Protein AF-A0A431M0I2-F1 (afdb_monomer)

Nearest PDB structures (foldseek):
  1ub4-assembly1_C-2  TM=6.789E-01  e=5.450E-02  Escherichia coli
  2mrn-assembly1_B  TM=6.832E-01  e=6.574E-02  Escherichia coli K-12
  7xi6-assembly1_B  TM=6.002E-01  e=9.566E-02  Saccharolobus solfataricus
  3o27-assembly1_A  TM=6.576E-01  e=3.340E-01  Saccharolobus islandicus
  3o27-assembly1_B  TM=6.197E-01  e=4.029E-01  Saccharolobus islandicus

pLDDT: mean 89.86, std 9.46, range [37.66, 98.5]

Radius of gyration: 16.65 Å; Cα contacts (8 Å, |Δi|>4): 213; chains: 1; bounding box: 38×42×42 Å

Mean predicted aligned error: 6.16 Å

Secondary structure (DSSP, 8-state):
---EEEEETTEEEEEPPHHHHHHHT--TT-EEEEEEEEETTEEEEEEEEEE-TT--EEEE-TTTTTTTSSSEEEESS-GGGS-GGGGS-HHHHHHHHTS--S-EEESSHHHHHHHHHHHHHHTTPPPS--

Sequence (130 aa):
MRSEIIEIDGEPAILISSEMLRALGLKVGDILDVTLEEVDGGSVLVCGAIFCPGELTVVEDRYGGGYSGGRFVAWPLPSASVPPDSQGGDIPASVFWAKPRLAGKGDTQEAAIIDLELKLVNLGYTSVAG

Foldseek 3Di:
DDWDWDDDPNDTDIDDDPVNCVVVVHDPPFDWDWDWADDVPGIDIDTATQADAQAKDKDQQLVCCPQQNARIKIGNDHPVRPDVLCNDPPVSVNVVSVDDGLIAGYPDRVNRQVRNQVVCVVVVHDDNHD

Solvent-accessible surface area (backbone atoms only — not comparable to full-atom values): 7635 Å² total; per-residue (Å²): 136,86,83,44,81,47,73,56,98,88,39,86,38,73,63,76,52,79,65,54,30,60,75,71,72,57,59,94,80,49,40,65,48,75,45,82,44,83,48,99,93,52,72,45,78,48,75,42,78,57,36,34,79,58,24,71,31,77,44,77,36,81,65,59,16,77,55,77,71,17,31,12,37,20,31,37,28,51,75,90,60,53,65,64,40,70,63,42,58,73,69,48,20,46,63,53,45,74,46,94,68,77,53,6,48,14,86,40,65,66,47,2,44,52,44,29,50,56,52,34,54,76,70,71,45,76,68,71,64,129

Structure (mmCIF, N/CA/C/O backbone):
data_AF-A0A431M0I2-F1
#
_entry.id   AF-A0A431M0I2-F1
#
loop_
_atom_site.group_PDB
_atom_site.id
_atom_site.type_symbol
_atom_site.label_atom_id
_atom_site.label_alt_id
_atom_site.label_comp_id
_atom_site.label_asym_id
_atom_site.label_entity_id
_atom_site.label_seq_id
_atom_site.pdbx_PDB_ins_code
_atom_site.Cartn_x
_atom_site.Cartn_y
_atom_site.Cartn_z
_atom_site.occupancy
_atom_site.B_iso_or_equiv
_atom_site.auth_seq_id
_atom_site.auth_comp_id
_atom_site.auth_asym_id
_atom_site.auth_atom_id
_atom_site.pdbx_PDB_mod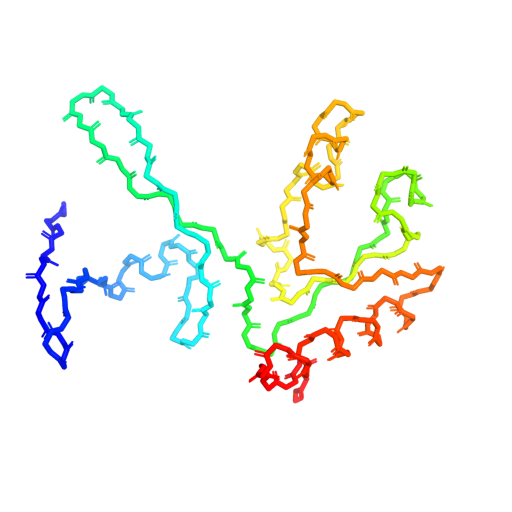el_num
ATOM 1 N N . MET A 1 1 ? -22.831 9.732 8.928 1.00 59.03 1 MET A N 1
ATOM 2 C CA . MET A 1 1 ? -22.448 8.463 9.581 1.00 59.03 1 MET A CA 1
ATOM 3 C C . MET A 1 1 ? -21.707 8.828 10.858 1.00 59.03 1 MET A C 1
ATOM 5 O O . MET A 1 1 ? -20.856 9.702 10.775 1.00 59.03 1 MET A O 1
ATOM 9 N N . ARG A 1 2 ? -22.092 8.312 12.032 1.00 69.12 2 ARG A N 1
ATOM 10 C CA . ARG A 1 2 ? -21.380 8.616 13.287 1.00 69.12 2 ARG A CA 1
ATOM 11 C C . ARG A 1 2 ? -20.324 7.540 13.509 1.00 69.12 2 ARG A C 1
ATOM 13 O O . ARG A 1 2 ? -20.674 6.366 13.507 1.00 69.12 2 ARG A O 1
ATOM 20 N N . SER A 1 3 ? -19.070 7.943 13.650 1.00 74.81 3 SER A N 1
ATOM 21 C CA . SER A 1 3 ? -18.007 7.096 14.184 1.00 74.81 3 SER A CA 1
ATOM 22 C C . SER A 1 3 ? -18.255 6.880 15.678 1.00 74.81 3 SER A C 1
ATOM 24 O O . SER A 1 3 ? -18.652 7.807 16.386 1.00 74.81 3 SER A O 1
ATOM 26 N N . GLU A 1 4 ? -18.053 5.651 16.140 1.00 88.50 4 GLU A N 1
ATOM 27 C CA . GLU A 1 4 ? -18.194 5.268 17.542 1.00 88.50 4 GLU A CA 1
ATOM 28 C C . GLU A 1 4 ? -16.841 4.776 18.052 1.00 88.50 4 GLU A C 1
ATOM 30 O O . GLU A 1 4 ? -16.173 3.981 17.384 1.00 88.50 4 GLU A O 1
ATOM 35 N N . ILE A 1 5 ? -16.430 5.290 19.211 1.00 89.56 5 ILE A N 1
ATOM 36 C CA . ILE A 1 5 ? -15.258 4.794 19.929 1.00 89.56 5 ILE A CA 1
ATOM 37 C C . ILE A 1 5 ? -15.761 3.719 20.889 1.00 89.56 5 ILE A C 1
ATOM 39 O O . ILE A 1 5 ? -16.644 3.983 21.704 1.00 89.56 5 ILE A O 1
ATOM 43 N N . ILE A 1 6 ? -15.207 2.521 20.763 1.00 92.19 6 ILE A N 1
ATOM 44 C CA . ILE A 1 6 ? -15.481 1.355 21.603 1.00 92.19 6 ILE A CA 1
ATOM 45 C C . ILE A 1 6 ? -14.199 0.937 22.332 1.00 92.19 6 ILE A C 1
ATOM 47 O O . ILE A 1 6 ? -13.130 1.492 22.087 1.00 92.19 6 ILE A O 1
ATOM 51 N N . GLU A 1 7 ? -14.299 -0.054 23.211 1.00 93.62 7 GLU A N 1
ATOM 52 C CA . GLU A 1 7 ? -13.158 -0.633 23.924 1.00 93.62 7 GLU A CA 1
ATOM 53 C C . GLU A 1 7 ? -13.019 -2.113 23.543 1.00 93.62 7 GLU A C 1
ATOM 55 O O . GLU A 1 7 ? -14.007 -2.853 23.561 1.00 93.62 7 GLU A O 1
ATOM 60 N N . ILE A 1 8 ? -11.810 -2.537 23.169 1.00 91.25 8 ILE A N 1
ATOM 61 C CA . ILE A 1 8 ? -11.463 -3.936 22.883 1.00 91.25 8 ILE A CA 1
ATOM 62 C C . ILE A 1 8 ? -10.218 -4.263 23.703 1.00 91.25 8 ILE A C 1
ATOM 64 O O . ILE A 1 8 ? -9.200 -3.597 23.558 1.00 91.25 8 ILE A O 1
ATOM 68 N N . ASP A 1 9 ? -10.305 -5.264 24.580 1.00 93.12 9 ASP A N 1
ATOM 69 C CA . ASP A 1 9 ? -9.199 -5.702 25.446 1.00 93.12 9 ASP A CA 1
ATOM 70 C C . ASP A 1 9 ? -8.538 -4.572 26.270 1.00 93.12 9 ASP A C 1
ATOM 72 O O . ASP A 1 9 ? -7.352 -4.629 26.587 1.00 93.12 9 ASP A O 1
ATOM 76 N N . GLY A 1 10 ? -9.316 -3.551 26.651 1.00 90.75 10 GLY A N 1
ATOM 77 C CA . GLY A 1 10 ? -8.840 -2.392 27.418 1.00 90.75 10 GLY A CA 1
ATOM 78 C C . GLY A 1 10 ? -8.283 -1.244 26.571 1.00 90.75 10 GLY A C 1
ATOM 79 O O . GLY A 1 10 ? -7.908 -0.212 27.123 1.00 90.75 10 GLY A O 1
ATOM 80 N N . GLU A 1 11 ? -8.248 -1.399 25.247 1.00 91.44 11 GLU A N 1
ATOM 81 C CA . GLU A 1 11 ? -7.719 -0.403 24.317 1.00 91.44 11 GLU A CA 1
ATOM 82 C C . GLU A 1 11 ? -8.853 0.317 23.565 1.00 91.44 11 GLU A C 1
ATOM 84 O O . GLU A 1 11 ? -9.841 -0.315 23.162 1.00 91.44 11 GLU A O 1
ATOM 89 N N . PRO A 1 12 ? -8.739 1.641 23.337 1.00 91.00 12 PRO A N 1
ATOM 90 C CA . PRO A 1 12 ? -9.712 2.381 22.549 1.00 91.00 12 PRO A CA 1
ATOM 91 C C . PRO A 1 12 ? -9.643 1.952 21.080 1.00 91.00 12 PRO A C 1
ATOM 93 O O . PRO A 1 12 ? -8.586 1.968 20.451 1.00 91.00 12 PRO A O 1
ATOM 96 N N . ALA A 1 13 ? -10.797 1.634 20.507 1.00 90.25 13 ALA A N 1
ATOM 97 C CA . ALA A 1 13 ? -10.936 1.227 19.118 1.00 90.25 13 ALA A CA 1
ATOM 98 C C . ALA A 1 13 ? -12.025 2.040 18.413 1.00 90.25 13 ALA A C 1
ATOM 100 O O . ALA A 1 13 ? -13.004 2.473 19.018 1.00 90.25 13 ALA A O 1
ATOM 101 N N . ILE A 1 14 ? -11.868 2.243 17.105 1.00 90.31 14 ILE A N 1
ATOM 102 C CA . ILE A 1 14 ? -12.875 2.905 16.272 1.00 90.31 14 ILE A CA 1
ATOM 103 C C . ILE A 1 14 ? -13.688 1.828 15.569 1.00 90.31 14 ILE A C 1
ATOM 105 O O . ILE A 1 14 ? -13.144 1.018 14.818 1.00 90.31 14 ILE A O 1
ATOM 109 N N . LEU A 1 15 ? -15.001 1.831 15.785 1.00 89.50 15 LEU A N 1
ATOM 110 C CA . LEU A 1 15 ? -15.892 0.903 15.107 1.00 89.50 15 LEU A CA 1
ATOM 111 C C . LEU A 1 15 ? -16.028 1.289 13.627 1.00 89.50 15 LEU A C 1
ATOM 113 O O . LEU A 1 15 ? -16.576 2.342 13.291 1.00 89.50 15 LEU A O 1
ATOM 117 N N . ILE A 1 16 ? -15.571 0.407 12.735 1.00 87.94 16 ILE A N 1
ATOM 118 C CA . ILE A 1 16 ? -15.735 0.555 11.285 1.00 87.94 16 ILE A CA 1
ATOM 119 C C . ILE A 1 16 ? -16.857 -0.367 10.808 1.00 87.94 16 ILE A C 1
ATOM 121 O O . ILE A 1 16 ? -16.793 -1.588 10.944 1.00 87.94 16 ILE A O 1
ATOM 125 N N . SER A 1 17 ? -17.902 0.219 10.226 1.00 89.12 17 SER A N 1
ATOM 126 C CA . SER A 1 17 ? -19.029 -0.550 9.686 1.00 89.12 17 SER A CA 1
ATOM 127 C C . SER A 1 17 ? -18.648 -1.358 8.437 1.00 89.12 17 SER A C 1
ATOM 129 O O . SER A 1 17 ? -17.754 -0.986 7.674 1.00 89.12 17 SER A O 1
ATOM 131 N N . SER A 1 18 ? -19.414 -2.410 8.138 1.00 87.50 18 SER A N 1
ATOM 132 C CA . SER A 1 18 ? -19.240 -3.196 6.908 1.00 87.50 18 SER A CA 1
ATOM 133 C C . SER A 1 18 ? -19.503 -2.410 5.615 1.00 87.50 18 SER A C 1
ATOM 135 O O . SER A 1 18 ? -19.107 -2.860 4.541 1.00 87.50 18 SER A O 1
ATOM 137 N N . GLU A 1 19 ? -20.212 -1.281 5.685 1.00 89.31 19 GLU A N 1
ATOM 138 C CA . GLU A 1 19 ? -20.400 -0.374 4.547 1.00 89.31 19 GLU A CA 1
ATOM 139 C C . GLU A 1 19 ? -19.129 0.444 4.297 1.00 89.31 19 GLU A C 1
ATOM 141 O O . GLU A 1 19 ? -18.658 0.508 3.165 1.00 89.31 19 GLU A O 1
ATOM 146 N N . MET A 1 20 ? -18.517 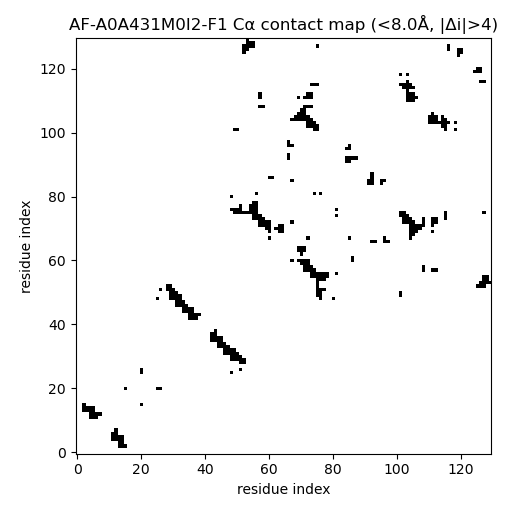0.976 5.360 1.00 86.25 20 MET A N 1
ATOM 147 C CA . MET A 1 20 ? -17.240 1.691 5.274 1.00 86.25 20 MET A CA 1
ATOM 148 C C . MET A 1 20 ? -16.107 0.781 4.806 1.00 86.25 20 MET A C 1
ATOM 150 O O . MET A 1 20 ? -15.360 1.177 3.920 1.00 86.25 20 MET A O 1
ATOM 154 N N . LEU A 1 21 ? -16.006 -0.446 5.334 1.00 85.94 21 LEU A N 1
ATOM 155 C CA . LEU A 1 21 ? -15.009 -1.417 4.862 1.00 85.94 21 LEU A CA 1
ATOM 156 C C . LEU A 1 21 ? -15.126 -1.641 3.351 1.00 85.94 21 LEU A C 1
ATOM 158 O O . LEU A 1 21 ? -14.128 -1.593 2.641 1.00 85.94 21 LEU A O 1
ATOM 162 N N . ARG A 1 22 ? -16.355 -1.800 2.841 1.00 85.50 22 ARG A N 1
ATOM 163 C CA . ARG A 1 22 ? -16.602 -1.951 1.401 1.00 85.50 22 ARG A CA 1
ATOM 164 C C . ARG A 1 22 ? -16.250 -0.701 0.605 1.00 85.50 22 ARG A C 1
ATOM 166 O O . ARG A 1 22 ? -15.633 -0.830 -0.446 1.00 85.50 22 ARG A O 1
ATOM 173 N N . ALA A 1 23 ? -16.622 0.480 1.091 1.00 84.19 23 ALA A N 1
ATOM 174 C CA . ALA A 1 23 ? -16.309 1.744 0.427 1.00 84.19 23 ALA A CA 1
ATOM 175 C C . ALA A 1 23 ? -14.795 2.006 0.354 1.00 84.19 23 ALA A C 1
ATOM 177 O O . ALA A 1 23 ? -14.319 2.556 -0.634 1.00 84.19 23 ALA A O 1
ATOM 178 N N . LEU A 1 24 ? -14.049 1.580 1.377 1.00 81.50 24 LEU A N 1
ATOM 179 C CA . LEU A 1 24 ? -12.592 1.697 1.448 1.00 81.50 24 LEU A CA 1
ATOM 180 C C . LEU A 1 24 ? -11.853 0.527 0.772 1.00 81.50 24 LEU A C 1
ATOM 182 O O . LEU A 1 24 ? -10.635 0.581 0.640 1.00 81.50 24 LEU A O 1
ATOM 186 N N . GLY A 1 25 ? -12.561 -0.528 0.353 1.00 83.19 25 GLY A N 1
ATOM 187 C CA . GLY A 1 25 ? -11.957 -1.729 -0.233 1.00 83.19 25 GLY A CA 1
ATOM 188 C C . GLY A 1 25 ? -11.164 -2.591 0.758 1.00 83.19 25 GLY A C 1
ATOM 189 O O . GLY A 1 25 ? -10.311 -3.361 0.329 1.00 83.19 25 GLY A O 1
ATOM 190 N N . LEU A 1 26 ? -11.437 -2.466 2.058 1.00 84.56 26 LEU A N 1
ATOM 191 C CA . LEU A 1 26 ? -10.689 -3.115 3.136 1.00 84.56 26 LEU A CA 1
ATOM 192 C C . LEU A 1 26 ? -11.325 -4.43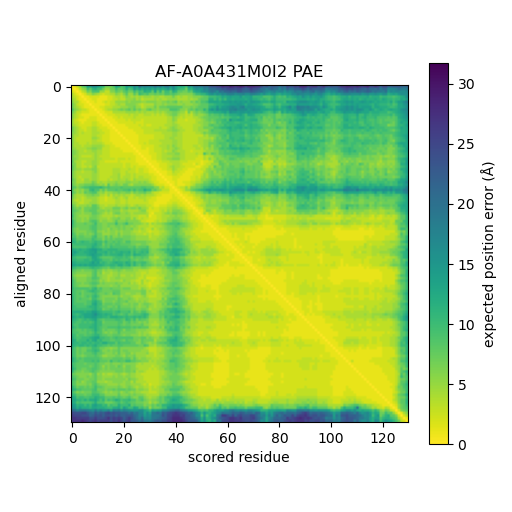4 3.581 1.00 84.56 26 LEU A C 1
ATOM 194 O O . LEU A 1 26 ? -12.551 -4.599 3.572 1.00 84.56 26 LEU A O 1
ATOM 198 N N . LYS A 1 27 ? -10.480 -5.357 4.037 1.00 85.88 27 LYS A N 1
ATOM 199 C CA . LYS A 1 27 ? -10.844 -6.675 4.565 1.00 85.88 27 LYS A CA 1
ATOM 200 C C . LYS A 1 27 ? -10.265 -6.864 5.970 1.00 85.88 27 LYS A C 1
ATOM 202 O O . LYS A 1 27 ? -9.284 -6.239 6.364 1.00 85.88 27 LYS A O 1
ATOM 207 N N . VAL A 1 28 ? -10.883 -7.751 6.751 1.00 85.69 28 VAL A N 1
ATOM 208 C CA . VAL A 1 28 ? -10.339 -8.144 8.060 1.00 85.69 28 VAL A CA 1
ATOM 209 C C . VAL A 1 28 ? -8.971 -8.793 7.853 1.00 85.69 28 VAL A C 1
ATOM 211 O O . VAL A 1 28 ? -8.850 -9.720 7.057 1.00 85.69 28 VAL A O 1
ATOM 214 N N . GLY A 1 29 ? -7.968 -8.314 8.590 1.00 84.19 29 GLY A N 1
ATOM 215 C CA . GLY A 1 29 ? -6.579 -8.763 8.474 1.00 84.19 29 GLY A CA 1
ATOM 216 C C . GLY A 1 29 ? -5.691 -7.847 7.629 1.00 84.19 29 GLY A C 1
ATOM 217 O O . GLY A 1 29 ? -4.473 -8.002 7.689 1.00 84.19 29 GLY A O 1
ATOM 218 N N . ASP A 1 30 ? -6.263 -6.883 6.899 1.00 87.06 30 ASP A N 1
ATOM 219 C CA . ASP A 1 30 ? -5.478 -5.829 6.254 1.00 87.06 30 ASP A CA 1
ATOM 220 C C . ASP A 1 30 ? -4.756 -4.980 7.303 1.00 87.06 30 ASP A C 1
ATOM 222 O O . ASP A 1 30 ? -5.289 -4.686 8.378 1.00 87.06 30 ASP A O 1
ATOM 226 N N . ILE A 1 31 ? -3.546 -4.547 6.963 1.00 86.44 31 ILE A N 1
ATOM 227 C CA . ILE A 1 31 ? -2.754 -3.638 7.785 1.00 86.44 31 ILE A CA 1
ATOM 228 C C . ILE A 1 31 ? -2.740 -2.282 7.106 1.00 86.44 31 ILE A C 1
ATOM 230 O O . ILE A 1 31 ? -2.423 -2.150 5.918 1.00 86.44 31 ILE A O 1
ATOM 234 N N . LEU A 1 32 ? -3.089 -1.275 7.896 1.00 87.75 32 LEU A N 1
ATOM 235 C CA . LEU A 1 32 ? -3.252 0.098 7.459 1.00 87.75 32 LEU A CA 1
ATOM 236 C C . LEU A 1 32 ? -2.163 0.963 8.082 1.00 87.75 32 LEU A C 1
ATOM 238 O O . LEU A 1 32 ? -1.900 0.869 9.280 1.00 87.75 32 LEU A O 1
ATOM 242 N N . ASP A 1 33 ? -1.581 1.838 7.275 1.00 85.31 33 ASP A N 1
ATOM 243 C CA . ASP A 1 33 ? -0.986 3.069 7.771 1.00 85.31 33 ASP A CA 1
ATOM 244 C C . ASP A 1 33 ? -2.123 4.054 8.057 1.00 85.31 33 ASP A C 1
ATOM 246 O O . ASP A 1 33 ? -3.060 4.179 7.260 1.00 85.31 33 ASP A O 1
ATOM 250 N N . VAL A 1 34 ? -2.072 4.709 9.212 1.00 87.25 34 VAL A N 1
ATOM 251 C CA . VAL A 1 34 ? -3.109 5.642 9.654 1.00 87.25 34 VAL A CA 1
ATOM 252 C C . VAL A 1 34 ? -2.449 6.961 10.010 1.00 87.25 34 VAL A C 1
ATOM 254 O O . VAL A 1 34 ? -1.692 7.053 10.976 1.00 87.25 34 VAL A O 1
ATOM 257 N N . THR A 1 35 ? -2.777 8.000 9.251 1.00 87.12 35 THR A N 1
ATOM 258 C CA . THR A 1 35 ? -2.345 9.371 9.515 1.00 87.12 35 THR A CA 1
ATOM 259 C C . THR A 1 35 ? -3.500 10.211 10.034 1.00 87.12 35 THR A C 1
ATOM 261 O O . THR A 1 35 ? -4.639 10.085 9.592 1.00 87.12 35 THR A O 1
ATOM 264 N N . LEU A 1 36 ? -3.201 11.084 10.993 1.00 91.44 36 LEU A N 1
ATOM 265 C CA . LEU A 1 36 ? -4.125 12.111 11.459 1.00 91.44 36 LEU A CA 1
ATOM 266 C C . LEU A 1 36 ? -3.839 13.405 10.693 1.00 91.44 36 LEU A C 1
ATOM 268 O O . LEU A 1 36 ? -2.717 13.910 10.743 1.00 91.44 36 LEU A O 1
ATOM 272 N N . GLU A 1 37 ? -4.848 13.936 10.010 1.00 92.56 37 GLU A N 1
ATOM 273 C CA . GLU A 1 37 ? -4.747 15.166 9.222 1.00 92.56 37 GLU A CA 1
ATOM 274 C C . GLU A 1 37 ? -5.772 16.201 9.695 1.00 92.56 37 GLU A C 1
ATOM 276 O O . GLU A 1 37 ? -6.892 15.857 10.079 1.00 92.56 37 GLU A O 1
ATOM 281 N N . GLU A 1 38 ? -5.392 17.479 9.685 1.00 95.25 38 GLU A N 1
ATOM 282 C CA . GLU A 1 38 ? -6.310 18.586 9.969 1.00 95.25 38 GLU A CA 1
ATOM 283 C C . GLU A 1 38 ? -7.112 18.960 8.720 1.00 95.25 38 GLU A C 1
ATOM 285 O O . GLU A 1 38 ? -6.570 19.059 7.619 1.00 95.25 38 GLU A O 1
ATOM 290 N N . VAL A 1 39 ? -8.409 19.199 8.902 1.00 92.88 39 VAL A N 1
ATOM 291 C CA . VAL A 1 39 ? -9.324 19.673 7.857 1.00 92.88 39 VAL A CA 1
ATOM 292 C C . VAL A 1 39 ? -10.199 20.795 8.403 1.00 92.88 39 VAL A C 1
ATOM 294 O O . VAL A 1 39 ? -10.345 20.959 9.617 1.00 92.88 39 VAL A O 1
ATOM 297 N N . ASP A 1 40 ? -10.844 21.552 7.517 1.00 92.81 40 ASP A N 1
ATOM 298 C CA . ASP A 1 40 ? -11.798 22.579 7.934 1.00 92.81 40 ASP A CA 1
ATOM 299 C C . ASP A 1 40 ? -12.917 21.962 8.790 1.00 92.81 40 ASP A C 1
ATOM 301 O O . ASP A 1 40 ? -13.754 21.193 8.314 1.00 92.81 40 ASP A O 1
ATOM 305 N N . GLY A 1 41 ? -12.926 22.307 10.080 1.00 90.38 41 GLY A N 1
ATOM 306 C CA . GLY A 1 41 ? -13.919 21.824 11.040 1.00 90.38 41 GLY A CA 1
ATOM 307 C C . GLY A 1 41 ? -13.515 20.591 11.855 1.00 90.38 41 GLY A C 1
ATOM 308 O O . GLY A 1 41 ? -14.364 20.079 12.585 1.00 90.38 41 GLY A O 1
ATOM 309 N N . GLY A 1 42 ? -12.259 20.129 11.794 1.00 90.75 42 GLY A N 1
ATOM 310 C CA . GLY A 1 42 ? -11.760 19.098 12.709 1.00 90.75 42 GLY A CA 1
ATOM 311 C C . GLY A 1 42 ? -10.508 18.365 12.229 1.00 90.75 42 GLY A C 1
ATOM 312 O O . GLY A 1 42 ? -9.635 18.933 11.580 1.00 90.75 42 GLY A O 1
ATOM 313 N N . SER A 1 43 ? -10.427 17.080 12.560 1.00 91.50 43 SER A N 1
ATOM 314 C CA . SER A 1 43 ? -9.352 16.194 12.112 1.00 91.50 43 SER A CA 1
ATOM 315 C C . SER A 1 43 ? -9.942 14.921 11.519 1.00 91.50 43 SER A C 1
ATOM 317 O O . SER A 1 43 ? -11.004 14.462 11.947 1.00 91.50 43 SER A O 1
ATOM 319 N N . VAL A 1 44 ? -9.251 14.345 10.540 1.00 90.25 44 VAL A N 1
ATOM 320 C CA . VAL A 1 44 ? -9.623 13.088 9.887 1.00 90.25 44 VAL A CA 1
ATOM 321 C C . VAL A 1 44 ? -8.512 12.064 10.045 1.00 90.25 44 VAL A C 1
ATOM 323 O O . VAL A 1 44 ? -7.334 12.409 10.089 1.00 90.25 44 VAL A O 1
ATOM 326 N N . LEU A 1 45 ? -8.903 10.794 10.119 1.00 89.00 45 LEU A N 1
ATOM 327 C CA . LEU A 1 45 ? -7.978 9.678 9.976 1.00 89.00 45 LEU A CA 1
ATOM 328 C C . LEU A 1 45 ? -7.953 9.271 8.508 1.00 89.00 45 LEU A C 1
ATOM 330 O O . LEU A 1 45 ? -8.988 8.909 7.944 1.00 89.00 45 LEU A O 1
ATOM 334 N N . VAL A 1 46 ? -6.776 9.342 7.903 1.00 86.00 46 VAL A N 1
ATOM 335 C CA . VAL A 1 46 ? -6.523 8.863 6.550 1.00 86.00 46 VAL A CA 1
ATOM 336 C C . VAL A 1 46 ? -5.899 7.482 6.669 1.00 86.00 46 VAL A C 1
ATOM 338 O O . VAL A 1 46 ? -4.837 7.320 7.262 1.00 86.00 46 VAL A O 1
ATOM 341 N N . CYS A 1 47 ? -6.586 6.479 6.127 1.00 84.81 47 CYS A N 1
ATOM 342 C CA . CYS A 1 47 ? -6.138 5.093 6.160 1.00 84.81 47 CYS A CA 1
ATOM 343 C C . CYS A 1 47 ? -5.608 4.684 4.782 1.00 84.81 47 CYS A C 1
ATOM 345 O O . CYS A 1 47 ? -6.348 4.740 3.799 1.00 84.81 47 CYS A O 1
ATOM 347 N N . GLY A 1 48 ? -4.357 4.230 4.715 1.00 82.12 48 GLY A N 1
ATOM 348 C CA . GLY A 1 48 ? -3.752 3.650 3.517 1.00 82.12 48 GLY A CA 1
ATOM 349 C C . GLY A 1 48 ? -3.368 2.193 3.751 1.00 82.12 48 GLY A C 1
ATOM 350 O O . GLY A 1 48 ? -2.660 1.894 4.705 1.00 82.12 48 GLY A O 1
ATOM 351 N N . ALA A 1 49 ? -3.812 1.274 2.891 1.00 83.62 49 ALA A N 1
ATOM 352 C CA . ALA A 1 49 ? -3.391 -0.123 2.985 1.00 83.62 49 ALA A CA 1
ATOM 353 C C . ALA A 1 49 ? -1.883 -0.244 2.714 1.00 83.62 49 ALA A C 1
ATOM 355 O O . ALA A 1 49 ? -1.380 0.272 1.715 1.00 83.62 49 ALA A O 1
ATOM 356 N N . ILE A 1 50 ? -1.170 -0.941 3.599 1.00 87.94 50 ILE A N 1
ATOM 357 C CA . ILE A 1 50 ? 0.260 -1.245 3.436 1.00 87.94 50 ILE A CA 1
ATOM 358 C C . ILE A 1 50 ? 0.532 -2.741 3.291 1.00 87.94 50 ILE A C 1
ATOM 360 O O . ILE A 1 50 ? 1.589 -3.115 2.787 1.00 87.94 50 ILE A O 1
ATOM 364 N N . PHE A 1 51 ? -0.418 -3.587 3.694 1.00 89.00 51 PHE A N 1
ATOM 365 C CA . PHE A 1 51 ? -0.376 -5.032 3.501 1.00 89.00 51 PHE A CA 1
ATOM 366 C C . PHE A 1 51 ? -1.796 -5.601 3.468 1.00 89.00 51 PHE A C 1
ATOM 368 O O . PHE A 1 51 ? -2.564 -5.395 4.408 1.00 89.00 51 PHE A O 1
ATOM 375 N N . CYS A 1 52 ? -2.117 -6.340 2.410 1.00 87.38 52 CYS A N 1
ATOM 376 C CA . CYS A 1 52 ? -3.358 -7.088 2.253 1.00 87.38 52 CYS A CA 1
ATOM 377 C C . CYS A 1 52 ? -3.017 -8.582 2.115 1.00 87.38 52 CYS A C 1
ATOM 379 O O . CYS A 1 52 ? -2.418 -8.976 1.108 1.00 87.38 52 CYS A O 1
ATOM 381 N N . PRO A 1 53 ? -3.356 -9.431 3.103 1.00 86.75 53 PRO A N 1
ATOM 382 C CA . PRO A 1 53 ? -3.032 -10.853 3.056 1.00 86.75 53 PRO A CA 1
ATOM 383 C C . PRO A 1 53 ? -3.533 -11.531 1.772 1.00 86.75 53 PRO A C 1
ATOM 385 O O . PRO A 1 53 ? -4.710 -11.435 1.424 1.00 86.75 53 PRO A O 1
ATOM 388 N N . GLY A 1 54 ? -2.637 -12.249 1.087 1.00 86.25 54 GLY A N 1
ATOM 389 C CA . GLY A 1 54 ? -2.951 -12.977 -0.148 1.00 86.25 54 GLY A CA 1
ATOM 390 C C . GLY A 1 54 ? -3.046 -12.116 -1.413 1.00 86.25 54 GLY A C 1
ATOM 391 O O . GLY A 1 54 ? -3.322 -12.658 -2.479 1.00 86.25 54 GLY A O 1
ATOM 392 N N . GLU A 1 55 ? -2.801 -10.808 -1.325 1.00 92.88 55 GLU A N 1
ATOM 393 C CA . GLU A 1 55 ? -2.755 -9.919 -2.487 1.00 92.88 55 GLU A CA 1
ATOM 394 C C . GLU A 1 55 ? -1.305 -9.692 -2.935 1.00 92.88 55 GLU A C 1
ATOM 396 O O . GLU A 1 55 ? -0.397 -9.522 -2.118 1.00 92.88 55 GLU A O 1
ATOM 401 N N . LEU A 1 56 ? -1.088 -9.658 -4.250 1.00 95.81 56 LEU A N 1
ATOM 402 C CA . LEU A 1 56 ? 0.213 -9.390 -4.854 1.00 95.81 56 LEU A CA 1
ATOM 403 C C . LEU A 1 56 ? 0.023 -8.650 -6.176 1.00 95.81 56 LEU A C 1
ATOM 405 O O . LEU A 1 56 ? -0.617 -9.157 -7.096 1.00 95.81 56 LEU A O 1
ATOM 409 N N . THR A 1 57 ? 0.644 -7.481 -6.300 1.00 97.19 57 THR A N 1
ATOM 410 C CA . THR A 1 57 ? 0.723 -6.745 -7.564 1.00 97.19 57 THR A CA 1
ATOM 411 C C . THR A 1 57 ? 2.173 -6.451 -7.898 1.00 97.19 57 THR A C 1
ATOM 413 O O . THR A 1 57 ? 2.871 -5.809 -7.118 1.00 97.19 57 THR A O 1
ATOM 416 N N . VAL A 1 58 ? 2.619 -6.862 -9.083 1.00 97.88 58 VAL A N 1
ATOM 417 C CA . VAL A 1 58 ? 3.949 -6.523 -9.602 1.00 97.88 58 VAL A CA 1
ATOM 418 C C . VAL A 1 58 ? 3.810 -5.495 -10.716 1.00 97.88 58 VAL A C 1
ATOM 420 O O . VAL A 1 58 ? 3.004 -5.668 -11.629 1.00 97.88 58 VAL A O 1
ATOM 423 N N . VAL A 1 59 ? 4.603 -4.430 -10.648 1.00 97.31 59 VAL A N 1
ATOM 424 C CA . VAL A 1 59 ? 4.662 -3.378 -11.670 1.00 97.31 59 VAL A CA 1
ATOM 425 C C . VAL A 1 59 ? 6.097 -3.191 -12.151 1.00 97.31 59 VAL A C 1
ATOM 427 O O . VAL A 1 59 ? 7.041 -3.356 -11.376 1.00 97.31 59 VAL A O 1
ATOM 430 N N . GLU A 1 60 ? 6.271 -2.845 -13.426 1.00 97.50 60 GLU A N 1
ATOM 431 C CA . GLU A 1 60 ? 7.544 -2.291 -13.896 1.00 97.50 60 GLU A CA 1
ATOM 432 C C . GLU A 1 60 ? 7.647 -0.847 -13.395 1.00 97.50 60 GLU A C 1
ATOM 434 O O . GLU A 1 60 ? 6.704 -0.064 -13.521 1.00 97.50 60 GLU A O 1
ATOM 439 N N . ASP A 1 61 ? 8.776 -0.510 -12.782 1.00 96.25 61 ASP A N 1
ATOM 440 C CA . ASP A 1 61 ? 9.050 0.827 -12.281 1.00 96.25 61 ASP A CA 1
ATOM 441 C C . ASP A 1 61 ? 9.215 1.793 -13.453 1.00 96.25 61 ASP A C 1
ATOM 443 O O . ASP A 1 61 ? 10.055 1.590 -14.334 1.00 96.25 61 ASP A O 1
ATOM 447 N N . ARG A 1 62 ? 8.445 2.883 -13.439 1.00 95.12 62 ARG A N 1
ATOM 448 C CA . ARG A 1 62 ? 8.484 3.925 -14.472 1.00 95.12 62 ARG A CA 1
ATOM 449 C C . ARG A 1 62 ? 9.892 4.437 -14.793 1.00 95.12 62 ARG A C 1
ATOM 451 O O . ARG A 1 62 ? 10.157 4.799 -15.938 1.00 95.12 62 ARG A O 1
ATOM 458 N N . TYR A 1 63 ? 10.771 4.501 -13.797 1.00 95.50 63 TYR A N 1
ATOM 459 C CA . TYR A 1 63 ? 12.130 5.024 -13.916 1.00 95.50 63 TYR A CA 1
ATOM 460 C C . TYR A 1 63 ? 13.182 3.914 -13.938 1.00 95.50 63 TYR A C 1
ATOM 462 O O . TYR A 1 63 ? 14.365 4.183 -13.718 1.00 95.50 63 TYR A O 1
ATOM 470 N N . GLY A 1 64 ? 12.769 2.664 -14.176 1.00 93.56 64 GLY A N 1
ATOM 471 C CA . GLY A 1 64 ? 13.654 1.504 -14.210 1.00 93.56 64 GLY A CA 1
ATOM 472 C C . GLY A 1 64 ? 14.423 1.290 -12.906 1.00 93.56 64 GLY A C 1
ATOM 473 O O . GLY A 1 64 ? 15.524 0.749 -12.938 1.00 93.56 64 GLY A O 1
ATOM 474 N N . GLY A 1 65 ? 13.884 1.752 -11.775 1.00 93.94 65 GLY A N 1
ATOM 475 C CA . GLY A 1 65 ? 14.527 1.663 -10.468 1.00 93.94 65 GLY A CA 1
ATOM 476 C C . GLY A 1 65 ? 15.305 2.903 -10.042 1.00 93.94 65 GLY A C 1
ATOM 477 O O . GLY A 1 65 ? 15.884 2.891 -8.958 1.00 93.94 65 GLY A O 1
ATOM 478 N N . GLY A 1 66 ? 15.294 3.986 -10.828 1.00 95.50 66 GLY A N 1
ATOM 479 C CA . GLY A 1 66 ? 16.026 5.219 -10.509 1.00 95.50 66 GLY A CA 1
ATOM 480 C C . GLY A 1 66 ? 15.694 5.819 -9.135 1.00 95.50 66 GLY A C 1
ATOM 481 O O . GLY A 1 66 ? 16.575 6.388 -8.493 1.00 95.50 66 GLY A O 1
ATOM 482 N N . TYR A 1 67 ? 14.454 5.646 -8.661 1.00 94.69 67 TYR A N 1
ATOM 483 C CA . TYR A 1 67 ? 14.032 6.056 -7.314 1.00 94.69 67 TYR A CA 1
ATOM 484 C C . TYR A 1 67 ? 13.762 4.870 -6.385 1.00 94.69 67 TYR A C 1
ATOM 486 O O . TYR A 1 67 ? 14.202 4.870 -5.237 1.00 94.69 67 TYR A O 1
ATOM 494 N N . SER A 1 68 ? 13.039 3.854 -6.861 1.00 95.12 68 SER A N 1
ATOM 495 C CA . SER A 1 68 ? 12.640 2.710 -6.036 1.00 95.12 68 SER A CA 1
ATOM 496 C C . SER A 1 68 ? 13.808 1.789 -5.684 1.00 95.12 68 SER A C 1
ATOM 498 O O . SER A 1 68 ? 13.780 1.169 -4.620 1.00 95.12 68 SER A O 1
ATOM 500 N N . GLY A 1 69 ? 14.844 1.726 -6.526 1.00 94.44 69 GLY A N 1
ATOM 501 C CA . GLY A 1 69 ? 15.991 0.830 -6.387 1.00 94.44 69 GLY A CA 1
ATOM 502 C C . GLY A 1 69 ? 15.819 -0.541 -7.050 1.00 94.44 69 GLY A C 1
ATOM 503 O O . GLY A 1 69 ? 16.640 -1.417 -6.801 1.00 94.44 69 GLY A O 1
ATOM 504 N N . GLY A 1 70 ? 14.778 -0.753 -7.863 1.00 95.75 70 GLY A N 1
ATOM 505 C CA . GLY A 1 70 ? 14.607 -1.971 -8.661 1.00 95.75 70 GLY A CA 1
ATOM 506 C C . GLY A 1 70 ? 13.777 -1.720 -9.918 1.00 95.75 70 GLY A C 1
ATOM 507 O O . GLY A 1 70 ? 12.891 -0.869 -9.917 1.00 95.75 70 GLY A O 1
ATOM 508 N N . ARG A 1 71 ? 14.054 -2.457 -10.998 1.00 97.69 71 ARG A N 1
ATOM 509 C CA . ARG A 1 71 ? 13.295 -2.341 -12.254 1.00 97.69 71 ARG A CA 1
ATOM 510 C C . ARG A 1 71 ? 11.841 -2.790 -12.107 1.00 97.69 71 ARG A C 1
ATOM 512 O O . ARG A 1 71 ? 10.965 -2.258 -12.778 1.00 97.69 71 ARG A O 1
ATOM 519 N N . PHE A 1 72 ? 11.592 -3.761 -11.241 1.00 98.50 72 PHE A N 1
ATOM 520 C CA . PHE A 1 72 ? 10.268 -4.239 -10.878 1.00 98.50 72 PHE A CA 1
ATOM 521 C C . PHE A 1 72 ? 10.024 -4.02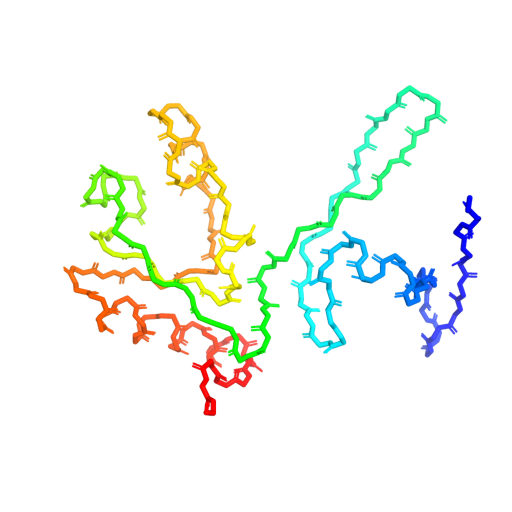0 -9.394 1.00 98.50 72 PHE A C 1
ATOM 523 O O . PHE A 1 72 ? 10.932 -4.151 -8.567 1.00 98.50 72 PHE A O 1
ATOM 530 N N . VAL A 1 73 ? 8.769 -3.722 -9.072 1.00 98.19 73 VAL A N 1
ATOM 531 C CA . VAL A 1 73 ? 8.300 -3.513 -7.708 1.00 98.19 73 VAL A CA 1
ATOM 532 C C . VAL A 1 73 ? 7.125 -4.443 -7.440 1.00 98.19 73 VAL A C 1
ATOM 534 O O . VAL A 1 73 ? 6.130 -4.409 -8.162 1.00 98.19 73 VAL A O 1
ATOM 537 N N . ALA A 1 74 ? 7.237 -5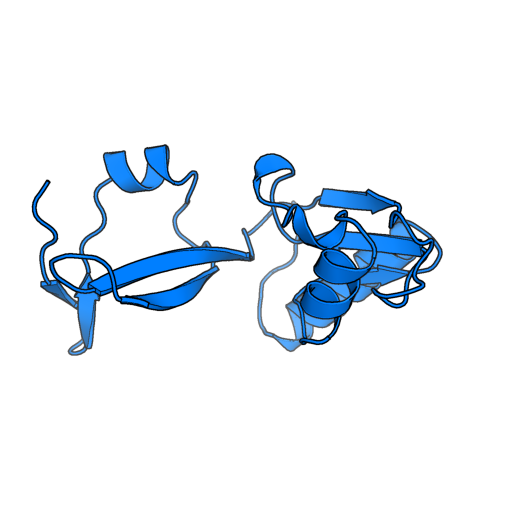.254 -6.393 1.00 98.06 74 ALA A N 1
ATOM 538 C CA . ALA A 1 74 ? 6.178 -6.122 -5.900 1.00 98.06 74 ALA A CA 1
ATOM 539 C C . ALA A 1 74 ? 5.507 -5.489 -4.675 1.00 98.06 74 ALA A C 1
ATOM 541 O O . ALA A 1 74 ? 6.169 -5.153 -3.693 1.00 98.06 74 ALA A O 1
ATOM 542 N N . TRP A 1 75 ? 4.188 -5.353 -4.720 1.00 97.12 75 TRP A N 1
ATOM 543 C CA . TRP A 1 75 ? 3.355 -4.802 -3.658 1.00 97.12 75 TRP A CA 1
ATOM 544 C C . TRP A 1 75 ? 2.489 -5.903 -3.052 1.00 97.12 75 TRP A C 1
ATOM 546 O O . TRP A 1 75 ? 1.836 -6.614 -3.817 1.00 97.12 75 TRP A O 1
ATOM 556 N N . PRO A 1 76 ? 2.389 -6.015 -1.718 1.00 95.75 76 PRO A N 1
ATOM 557 C CA . PRO A 1 76 ? 1.437 -6.914 -1.072 1.00 95.75 76 PRO A CA 1
ATOM 558 C C . PRO A 1 76 ? 0.040 -6.270 -1.025 1.00 95.75 76 PRO A C 1
ATOM 560 O O . PRO A 1 76 ? -0.564 -6.120 0.035 1.00 95.75 76 PRO A O 1
ATOM 563 N N . LEU A 1 77 ? -0.405 -5.753 -2.168 1.00 94.00 77 LEU A N 1
ATOM 564 C CA . LEU A 1 77 ? -1.596 -4.930 -2.328 1.00 94.00 77 LEU A CA 1
ATOM 565 C C . LEU A 1 77 ? -2.306 -5.338 -3.621 1.00 94.00 77 LEU A C 1
ATOM 567 O O . LEU A 1 77 ? -1.633 -5.718 -4.587 1.00 94.00 77 LEU A O 1
ATOM 571 N N . PRO A 1 78 ? -3.639 -5.205 -3.691 1.00 92.06 78 PRO A N 1
ATOM 572 C CA . PRO A 1 78 ? -4.350 -5.316 -4.955 1.00 92.06 78 PRO A CA 1
ATOM 573 C C . PRO A 1 78 ? -3.976 -4.143 -5.868 1.00 92.06 78 PRO A C 1
ATOM 575 O O . PRO A 1 78 ? -3.588 -3.066 -5.408 1.00 92.06 78 PRO A O 1
ATOM 578 N N . SER A 1 79 ? -4.148 -4.319 -7.177 1.00 91.56 79 SER A N 1
ATOM 579 C CA . SER A 1 79 ? -3.682 -3.338 -8.167 1.00 91.56 79 SER A CA 1
ATOM 580 C C . SER A 1 79 ? -4.285 -1.944 -7.979 1.00 91.56 79 SER A C 1
ATOM 582 O O . SER A 1 79 ? -3.621 -0.946 -8.235 1.00 91.56 79 SER A O 1
ATOM 584 N N . ALA A 1 80 ? -5.532 -1.870 -7.505 1.00 89.12 80 ALA A N 1
ATOM 585 C CA . ALA A 1 80 ? -6.231 -0.615 -7.231 1.00 89.12 80 ALA A CA 1
ATOM 586 C C . ALA A 1 80 ? -5.671 0.153 -6.019 1.00 89.12 80 ALA A C 1
ATOM 588 O O . ALA A 1 80 ? -5.916 1.350 -5.897 1.00 89.12 80 ALA A O 1
ATOM 589 N N . SER A 1 81 ? -4.926 -0.522 -5.141 1.00 89.44 81 SER A N 1
ATOM 590 C CA . SER A 1 81 ? -4.346 0.052 -3.922 1.00 89.44 81 SER A CA 1
ATOM 591 C C . SER A 1 81 ? -2.853 0.349 -4.056 1.00 89.44 81 SER A C 1
ATOM 593 O O . SER A 1 81 ? -2.258 0.880 -3.121 1.00 89.44 81 SER A O 1
ATOM 595 N N . VAL A 1 82 ? -2.233 0.040 -5.202 1.00 92.50 82 VAL A N 1
ATOM 596 C CA . VAL A 1 82 ? -0.845 0.435 -5.474 1.00 92.50 82 VAL A CA 1
ATOM 597 C C . VAL A 1 82 ? -0.751 1.966 -5.453 1.00 92.50 82 VAL A C 1
ATOM 599 O O . VAL A 1 82 ? -1.479 2.622 -6.204 1.00 92.50 82 VAL A O 1
ATOM 602 N N . PRO A 1 83 ? 0.140 2.565 -4.638 1.00 92.38 83 PRO A N 1
ATOM 603 C CA . PRO A 1 83 ? 0.224 4.016 -4.529 1.00 92.38 83 PRO A CA 1
ATOM 604 C C . PRO A 1 83 ? 0.566 4.665 -5.880 1.00 92.38 83 PRO A C 1
ATOM 606 O O . PRO A 1 83 ? 1.629 4.367 -6.437 1.00 92.38 83 PRO A O 1
ATOM 609 N N . PRO A 1 84 ? -0.274 5.571 -6.413 1.00 92.62 84 PRO A N 1
ATOM 610 C CA . PRO A 1 84 ? -0.064 6.152 -7.740 1.00 92.62 84 PRO A CA 1
ATOM 611 C C . PRO A 1 84 ? 1.218 6.987 -7.806 1.00 92.62 84 PRO A C 1
ATOM 613 O O . PRO A 1 84 ? 1.904 6.979 -8.827 1.00 92.62 84 PRO A O 1
ATOM 616 N N . ASP A 1 85 ? 1.600 7.629 -6.698 1.00 94.31 85 ASP A N 1
ATOM 617 C CA . ASP A 1 85 ? 2.833 8.414 -6.599 1.00 94.31 85 ASP A CA 1
ATOM 618 C C . ASP A 1 85 ? 4.096 7.568 -6.792 1.00 94.31 85 ASP A C 1
ATOM 620 O O . ASP A 1 85 ? 5.111 8.096 -7.243 1.00 94.31 85 ASP A O 1
ATOM 624 N N . SER A 1 86 ? 4.030 6.249 -6.554 1.00 94.06 86 SER A N 1
ATOM 625 C CA . SER A 1 86 ? 5.138 5.338 -6.874 1.00 94.06 86 SER A CA 1
ATOM 626 C C . SER A 1 86 ? 5.475 5.318 -8.370 1.00 94.06 86 SER A C 1
ATOM 628 O O . SER A 1 86 ? 6.617 5.037 -8.727 1.00 94.06 86 SER A O 1
ATOM 630 N N . GLN A 1 87 ? 4.492 5.655 -9.218 1.00 94.81 87 GLN A N 1
ATOM 631 C CA . GLN A 1 87 ? 4.569 5.748 -10.682 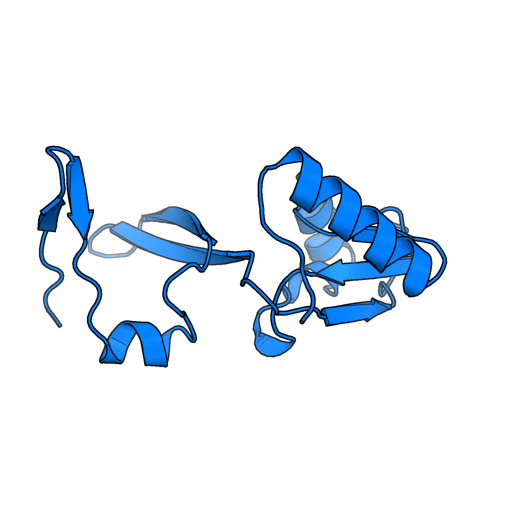1.00 94.81 87 GLN A CA 1
ATOM 632 C C . GLN A 1 87 ? 4.338 7.185 -11.196 1.00 94.81 87 GLN A C 1
ATOM 634 O O . GLN A 1 87 ? 4.084 7.406 -12.390 1.00 94.81 87 GLN A O 1
ATOM 639 N N . GLY A 1 88 ? 4.397 8.170 -10.295 1.00 92.56 88 GLY A N 1
ATOM 640 C CA . GLY A 1 88 ? 4.197 9.581 -10.604 1.00 92.56 88 GLY A CA 1
ATOM 641 C C . GLY A 1 88 ? 5.314 10.172 -11.471 1.00 92.56 88 GLY A C 1
ATOM 642 O O . GLY A 1 88 ? 6.171 9.466 -11.995 1.00 92.56 88 GLY A O 1
ATOM 643 N N . GLY A 1 89 ? 5.297 11.495 -11.647 1.00 94.12 89 GLY A N 1
ATOM 644 C CA . GLY A 1 89 ? 6.440 12.209 -12.232 1.00 94.12 89 GLY A CA 1
ATOM 645 C C . GLY A 1 89 ? 7.651 12.239 -11.286 1.00 94.12 89 GLY A C 1
ATOM 646 O O . GLY A 1 89 ? 7.570 11.748 -10.161 1.00 94.12 89 GLY A O 1
ATOM 647 N N . ASP A 1 90 ? 8.742 12.889 -11.702 1.00 95.12 90 ASP A N 1
ATOM 648 C CA . ASP A 1 90 ? 10.027 12.875 -10.978 1.00 95.12 90 ASP A CA 1
ATOM 649 C C . ASP A 1 90 ? 9.884 13.310 -9.509 1.00 95.12 90 ASP A C 1
ATOM 651 O O . ASP A 1 90 ? 10.378 12.651 -8.592 1.00 95.12 90 ASP A O 1
ATOM 655 N N . ILE A 1 91 ? 9.168 14.415 -9.266 1.00 95.62 91 ILE A N 1
ATOM 656 C CA . ILE A 1 91 ? 8.973 14.959 -7.915 1.00 95.62 91 ILE A CA 1
ATOM 657 C C . ILE A 1 91 ? 8.111 14.016 -7.051 1.00 95.62 91 ILE A C 1
ATOM 659 O O . ILE A 1 91 ? 8.608 13.598 -6.006 1.00 95.62 91 ILE A O 1
ATOM 663 N N . PRO A 1 92 ? 6.880 13.617 -7.446 1.00 93.81 92 PRO A N 1
ATOM 664 C CA . PRO A 1 92 ? 6.100 12.646 -6.674 1.00 93.81 92 PRO A CA 1
ATOM 665 C C . PRO A 1 92 ? 6.844 11.334 -6.402 1.00 93.81 92 PRO A C 1
ATOM 667 O O . PRO A 1 92 ? 6.874 10.883 -5.259 1.00 93.81 92 PRO A O 1
ATOM 670 N N . ALA A 1 93 ? 7.503 10.762 -7.416 1.00 94.00 93 ALA A N 1
ATOM 671 C CA . ALA A 1 93 ? 8.208 9.491 -7.285 1.00 94.00 93 ALA A CA 1
ATOM 672 C C . ALA A 1 93 ? 9.403 9.600 -6.327 1.00 94.00 93 ALA A C 1
ATOM 674 O O . ALA A 1 93 ? 9.549 8.770 -5.428 1.00 94.00 93 ALA A O 1
ATOM 675 N N . SER A 1 94 ? 10.228 10.646 -6.458 1.00 95.38 94 SER A N 1
ATOM 676 C CA . SER A 1 94 ? 11.362 10.872 -5.551 1.00 95.38 94 SER A CA 1
ATOM 677 C C . SER A 1 94 ? 10.923 11.038 -4.095 1.00 95.38 94 SER A C 1
ATOM 679 O O . SER A 1 94 ? 11.501 10.416 -3.205 1.00 95.38 94 SER A O 1
ATOM 681 N N . VAL A 1 95 ? 9.866 11.816 -3.840 1.00 94.88 95 VAL A N 1
ATOM 682 C CA . VAL A 1 95 ? 9.322 12.015 -2.490 1.00 94.88 95 VAL A CA 1
ATOM 683 C C . VAL A 1 95 ? 8.727 10.718 -1.945 1.00 94.88 95 VAL A C 1
ATOM 685 O O . VAL A 1 95 ? 8.946 10.376 -0.780 1.00 94.88 95 VAL A O 1
ATOM 688 N N . PHE A 1 96 ? 7.997 9.974 -2.777 1.00 94.19 96 PHE A N 1
ATOM 689 C CA . PHE A 1 96 ? 7.360 8.725 -2.383 1.00 94.19 96 PHE A CA 1
ATOM 690 C C . PHE A 1 96 ? 8.382 7.660 -1.963 1.00 94.19 96 PHE A C 1
ATOM 692 O O . PHE A 1 96 ? 8.202 7.020 -0.917 1.00 94.19 96 PHE A O 1
ATOM 699 N N . TRP A 1 97 ? 9.444 7.498 -2.759 1.00 95.50 97 TRP A N 1
ATOM 700 C CA . TRP A 1 97 ? 10.496 6.497 -2.567 1.00 95.50 97 TRP A CA 1
ATOM 701 C C . TRP A 1 97 ? 11.585 6.907 -1.567 1.00 95.50 97 TRP A C 1
ATOM 703 O O . TRP A 1 97 ? 12.339 6.048 -1.114 1.00 95.50 97 TRP A O 1
ATOM 713 N N . ALA A 1 98 ? 11.635 8.176 -1.148 1.00 95.19 98 ALA A N 1
ATOM 714 C CA . ALA A 1 98 ? 12.548 8.644 -0.100 1.00 95.19 98 ALA A CA 1
ATOM 715 C C . ALA A 1 98 ? 12.264 8.039 1.289 1.00 95.19 98 ALA A C 1
ATOM 717 O O . ALA A 1 98 ? 13.100 8.134 2.189 1.00 95.19 98 ALA A O 1
ATOM 718 N N . LYS A 1 99 ? 11.087 7.431 1.486 1.00 90.00 99 LYS A N 1
ATOM 719 C CA . LYS A 1 99 ? 10.690 6.770 2.735 1.00 90.00 99 LYS A CA 1
ATOM 720 C C . LYS A 1 99 ? 10.685 5.244 2.566 1.00 90.00 99 LYS A C 1
ATOM 722 O O . LYS A 1 99 ? 10.357 4.764 1.480 1.00 90.00 99 LYS A O 1
ATOM 727 N N . PRO A 1 100 ? 10.989 4.464 3.623 1.00 88.81 100 PRO A N 1
ATOM 728 C CA . PRO A 1 100 ? 10.828 3.013 3.594 1.00 88.81 100 PRO A CA 1
ATOM 729 C C . PRO A 1 100 ? 9.394 2.615 3.228 1.00 88.81 100 PRO A C 1
ATOM 731 O O . PRO A 1 100 ? 8.435 3.205 3.722 1.00 88.81 100 PRO A O 1
ATOM 734 N N . ARG A 1 101 ? 9.255 1.603 2.368 1.00 91.50 101 ARG A N 1
ATOM 735 C CA . ARG A 1 101 ? 7.970 1.039 1.937 1.00 91.50 101 ARG A CA 1
ATOM 736 C C . ARG A 1 101 ? 8.020 -0.474 2.048 1.00 91.50 101 ARG A C 1
ATOM 738 O O . ARG A 1 101 ? 9.051 -1.077 1.735 1.00 91.50 101 ARG A O 1
ATOM 745 N N . LEU A 1 102 ? 6.897 -1.074 2.428 1.00 94.31 102 LEU A N 1
ATOM 746 C CA . LEU A 1 102 ? 6.714 -2.511 2.300 1.00 94.31 102 LEU A CA 1
ATOM 747 C C . LEU A 1 102 ? 6.439 -2.847 0.831 1.00 94.31 102 LEU A C 1
ATOM 749 O O . LEU A 1 102 ? 5.303 -2.896 0.376 1.00 94.31 102 LEU A O 1
ATOM 753 N N . ALA A 1 103 ? 7.524 -3.007 0.087 1.00 96.38 103 ALA A N 1
ATOM 754 C CA . ALA A 1 103 ? 7.515 -3.420 -1.303 1.00 96.38 103 ALA A CA 1
ATOM 755 C C . ALA A 1 103 ? 8.779 -4.229 -1.584 1.00 96.38 103 ALA A C 1
ATOM 757 O O . ALA A 1 103 ? 9.862 -3.891 -1.084 1.00 96.38 103 ALA A O 1
ATOM 758 N N . GLY A 1 104 ? 8.639 -5.280 -2.379 1.00 97.50 104 GLY A N 1
ATOM 759 C CA . GLY A 1 104 ? 9.755 -6.014 -2.951 1.00 97.50 104 GLY A CA 1
ATOM 760 C C . GLY A 1 104 ? 10.305 -5.311 -4.184 1.00 97.50 104 GLY A C 1
ATOM 761 O O . GLY A 1 104 ? 9.569 -4.619 -4.884 1.00 97.50 104 GLY A O 1
ATOM 762 N N . LYS A 1 105 ? 11.604 -5.444 -4.432 1.00 97.94 105 LYS A N 1
ATOM 763 C CA . LYS A 1 105 ? 12.341 -4.738 -5.483 1.00 97.94 105 LYS A CA 1
ATOM 764 C C . LYS A 1 105 ? 13.293 -5.709 -6.169 1.00 97.94 105 LYS A C 1
ATOM 766 O O . LYS A 1 105 ? 13.964 -6.485 -5.496 1.00 97.94 105 LYS A O 1
ATOM 771 N N . GLY A 1 106 ? 13.387 -5.647 -7.492 1.00 97.69 106 GLY A N 1
ATOM 772 C CA . GLY A 1 106 ? 14.321 -6.496 -8.228 1.00 97.69 106 GLY A CA 1
ATOM 773 C C . GLY A 1 106 ? 14.470 -6.119 -9.694 1.00 97.69 106 GLY A C 1
ATOM 774 O O . GLY A 1 106 ? 13.669 -5.366 -10.241 1.00 97.69 106 GLY A O 1
ATOM 775 N N . ASP A 1 107 ? 15.500 -6.662 -10.339 1.00 97.81 107 ASP A N 1
ATOM 776 C CA . ASP A 1 107 ? 15.730 -6.476 -11.779 1.00 97.81 107 ASP A CA 1
ATOM 777 C C . ASP A 1 107 ? 14.806 -7.349 -12.645 1.00 97.81 107 ASP A C 1
ATOM 779 O O . ASP A 1 107 ? 14.634 -7.084 -13.837 1.00 97.81 107 ASP A O 1
ATOM 783 N N . THR A 1 108 ? 14.172 -8.357 -12.037 1.00 98.12 108 THR A N 1
ATOM 784 C CA . THR A 1 108 ? 13.105 -9.182 -12.622 1.00 98.12 108 THR A CA 1
ATOM 785 C C . THR A 1 108 ? 11.873 -9.191 -11.717 1.00 98.12 108 THR A C 1
ATOM 787 O O . THR A 1 108 ? 11.958 -8.852 -10.532 1.00 98.12 108 THR A O 1
ATOM 790 N N . GLN A 1 109 ? 10.726 -9.601 -12.265 1.00 98.25 109 GLN A N 1
ATOM 791 C CA . GLN A 1 109 ? 9.486 -9.742 -11.496 1.00 98.25 109 GLN A CA 1
ATOM 792 C C . GLN A 1 109 ? 9.658 -10.748 -10.352 1.00 98.25 109 GLN A C 1
ATOM 794 O O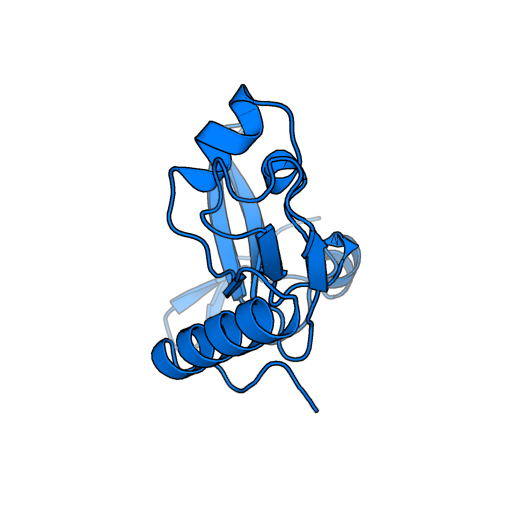 . GLN A 1 109 ? 9.280 -10.467 -9.219 1.00 98.25 109 GLN A O 1
ATOM 799 N N . GLU A 1 110 ? 10.302 -11.883 -10.624 1.00 98.12 110 GLU A N 1
ATOM 800 C CA . GLU A 1 110 ? 10.556 -12.941 -9.645 1.00 98.12 110 GLU A CA 1
ATOM 801 C C . GLU A 1 110 ? 11.465 -12.451 -8.516 1.00 98.12 110 GLU A C 1
ATOM 803 O O . GLU A 1 110 ? 11.195 -12.721 -7.349 1.00 98.12 110 GLU A O 1
ATOM 808 N N . ALA A 1 111 ? 12.513 -11.685 -8.839 1.00 98.25 111 ALA A N 1
ATOM 809 C CA . ALA A 1 111 ? 13.402 -11.113 -7.833 1.00 98.25 111 ALA A CA 1
ATOM 810 C C . ALA A 1 111 ? 12.661 -10.127 -6.916 1.00 98.25 111 ALA A C 1
ATOM 812 O O . ALA A 1 111 ? 12.869 -10.147 -5.704 1.00 98.25 111 ALA A O 1
ATOM 813 N N . ALA A 1 112 ? 11.761 -9.311 -7.476 1.00 98.25 112 ALA A N 1
ATOM 814 C CA . ALA A 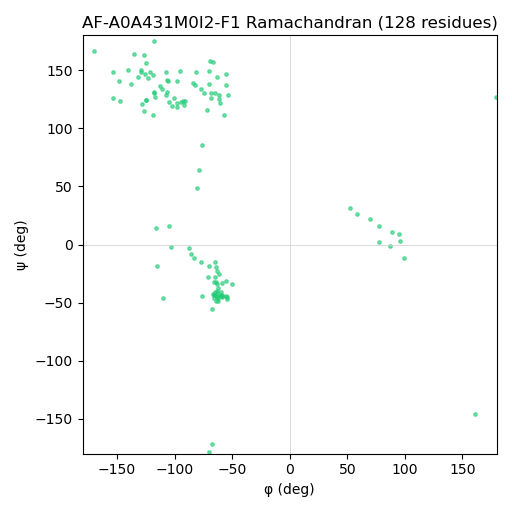1 112 ? 10.928 -8.411 -6.688 1.00 98.25 112 ALA A CA 1
ATOM 815 C C . ALA A 1 112 ? 9.968 -9.180 -5.765 1.00 98.25 112 ALA A C 1
ATOM 817 O O . ALA A 1 112 ? 9.816 -8.802 -4.607 1.00 98.25 112 ALA A O 1
ATOM 818 N N . ILE A 1 113 ? 9.358 -10.271 -6.239 1.00 97.81 113 ILE A N 1
ATOM 819 C CA . ILE A 1 113 ? 8.485 -11.125 -5.417 1.00 97.81 113 ILE A CA 1
ATOM 820 C C . ILE A 1 113 ? 9.273 -11.749 -4.259 1.00 97.81 113 ILE A C 1
ATOM 822 O O . ILE A 1 113 ? 8.857 -11.625 -3.111 1.00 97.81 113 ILE A O 1
ATOM 826 N N . ILE A 1 114 ? 10.437 -12.341 -4.534 1.00 97.19 114 ILE A N 1
ATOM 827 C CA . ILE A 1 114 ? 11.287 -12.966 -3.507 1.00 97.19 114 ILE A CA 1
ATOM 828 C C . ILE A 1 114 ? 11.715 -11.940 -2.448 1.00 97.19 114 ILE A C 1
ATOM 830 O O . ILE A 1 114 ? 11.658 -12.216 -1.251 1.00 97.19 114 ILE A O 1
ATOM 834 N N . ASP A 1 115 ? 12.116 -10.735 -2.864 1.00 97.56 115 ASP A N 1
ATOM 835 C CA . ASP A 1 115 ? 12.467 -9.659 -1.932 1.00 97.56 115 ASP A CA 1
ATOM 836 C C . ASP A 1 115 ? 11.268 -9.235 -1.060 1.00 97.56 115 ASP A C 1
ATOM 838 O O . ASP A 1 115 ? 11.431 -8.986 0.137 1.00 97.56 115 ASP A O 1
ATOM 842 N N . LEU A 1 116 ? 10.048 -9.203 -1.617 1.00 96.81 116 LEU A N 1
ATOM 843 C CA . LEU A 1 116 ? 8.833 -8.949 -0.836 1.00 96.81 116 LEU A CA 1
ATOM 844 C C . LEU A 1 116 ? 8.579 -10.065 0.183 1.00 96.81 116 LEU A C 1
ATOM 846 O O . LEU A 1 116 ? 8.356 -9.771 1.355 1.00 96.81 116 LEU A O 1
ATOM 850 N N . GLU A 1 117 ? 8.634 -11.330 -0.231 1.00 94.56 117 GLU A N 1
ATOM 851 C CA . GLU A 1 117 ? 8.403 -12.482 0.649 1.00 94.56 117 GLU A CA 1
ATOM 852 C C . GLU A 1 117 ? 9.369 -12.493 1.837 1.00 94.56 117 GLU A C 1
ATOM 854 O O . GLU A 1 117 ? 8.942 -12.651 2.982 1.00 94.56 117 GLU A O 1
ATOM 859 N N . LEU A 1 118 ? 10.658 -12.236 1.594 1.00 94.44 118 LEU A N 1
ATOM 860 C CA . LEU A 1 118 ? 11.664 -12.1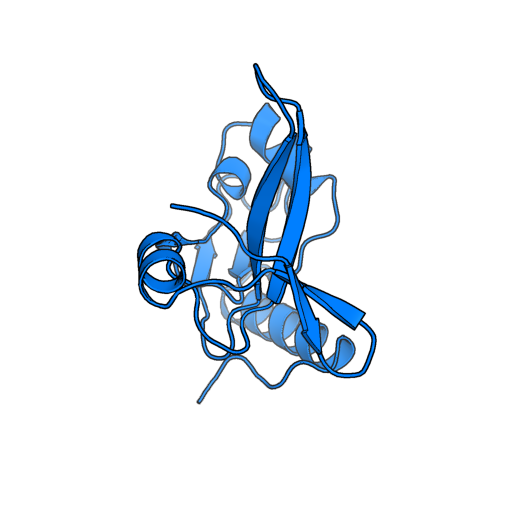33 2.652 1.00 94.44 118 LEU A CA 1
ATOM 861 C C . LEU A 1 118 ? 11.331 -11.019 3.652 1.00 94.44 118 LEU A C 1
ATOM 863 O O . LEU A 1 118 ? 11.472 -11.204 4.863 1.00 94.44 118 LEU A O 1
ATOM 867 N N . LYS A 1 119 ? 10.859 -9.865 3.170 1.00 94.19 119 LYS A N 1
ATOM 868 C CA . LYS A 1 119 ? 10.436 -8.754 4.034 1.00 94.19 119 LYS A CA 1
ATOM 869 C C . LYS A 1 119 ? 9.213 -9.115 4.869 1.00 94.19 119 LYS A C 1
ATOM 871 O O . LYS A 1 119 ? 9.199 -8.815 6.058 1.00 94.19 119 LYS A O 1
ATOM 876 N N . LEU A 1 120 ? 8.218 -9.770 4.275 1.00 91.00 120 LEU A N 1
ATOM 877 C CA . LEU A 1 120 ? 7.004 -10.192 4.977 1.00 91.00 120 LEU A CA 1
ATOM 878 C C . LEU A 1 120 ? 7.316 -11.199 6.087 1.00 91.00 120 LEU A C 1
ATOM 880 O O . LEU A 1 120 ? 6.866 -11.010 7.215 1.00 91.00 120 LEU A O 1
ATOM 884 N N . VAL A 1 121 ? 8.160 -12.195 5.800 1.00 90.00 121 VAL A N 1
ATOM 885 C CA . VAL A 1 121 ? 8.627 -13.170 6.799 1.00 90.00 121 VAL A CA 1
ATOM 886 C C . VAL A 1 121 ? 9.343 -12.469 7.955 1.00 90.00 121 VAL A C 1
ATOM 888 O O . VAL A 1 121 ? 9.050 -12.747 9.116 1.00 90.00 121 VAL A O 1
ATOM 891 N N . ASN A 1 122 ? 10.230 -11.515 7.659 1.00 87.75 122 ASN A N 1
ATOM 892 C CA . ASN A 1 122 ? 10.956 -10.761 8.686 1.00 87.75 122 ASN A CA 1
ATOM 893 C C . ASN A 1 122 ? 10.043 -9.883 9.556 1.00 87.75 122 ASN A C 1
ATOM 895 O O . ASN A 1 122 ? 10.373 -9.617 10.710 1.00 87.75 122 ASN A O 1
ATOM 899 N N . LEU A 1 123 ? 8.910 -9.433 9.015 1.00 85.75 123 LEU A N 1
ATOM 900 C CA . LEU A 1 123 ? 7.903 -8.651 9.735 1.00 85.75 123 LEU A CA 1
ATOM 901 C C . LEU A 1 123 ? 6.869 -9.525 10.463 1.00 85.75 123 LEU A C 1
ATOM 903 O O . LEU A 1 123 ? 6.014 -8.994 11.167 1.00 85.75 123 LEU A O 1
ATOM 907 N N . GLY A 1 124 ? 6.951 -10.853 10.328 1.00 83.00 124 GLY A N 1
ATOM 908 C CA . GLY A 1 124 ? 6.015 -11.792 10.948 1.00 83.00 124 GLY A CA 1
ATOM 909 C C . GLY A 1 124 ? 4.670 -11.905 10.226 1.00 83.00 124 GLY A C 1
ATOM 910 O O . GLY A 1 124 ? 3.716 -12.429 10.800 1.00 83.00 124 GLY A O 1
ATOM 911 N N . TYR A 1 125 ? 4.574 -11.435 8.982 1.00 80.44 125 TYR A N 1
ATOM 912 C CA . TYR A 1 125 ? 3.386 -11.606 8.151 1.00 80.44 125 TYR A CA 1
ATOM 913 C C . TYR A 1 125 ? 3.409 -12.974 7.455 1.00 80.44 125 TYR A C 1
ATOM 915 O O . TYR A 1 125 ? 4.446 -13.428 6.972 1.00 80.44 125 TYR A O 1
ATOM 923 N N . THR A 1 126 ? 2.261 -13.651 7.393 1.00 69.50 126 THR A N 1
ATOM 924 C CA . THR A 1 126 ? 2.094 -14.886 6.605 1.00 69.50 126 THR A CA 1
ATOM 925 C C . THR A 1 126 ? 2.125 -14.590 5.099 1.00 69.50 126 THR A C 1
ATOM 927 O O . THR A 1 126 ? 1.737 -13.502 4.676 1.00 69.50 126 THR A O 1
ATOM 930 N N . SER A 1 127 ? 2.613 -15.546 4.297 1.00 57.81 127 SER A N 1
ATOM 931 C CA . SER A 1 127 ? 3.009 -15.354 2.892 1.00 57.81 127 SER A CA 1
ATOM 932 C C . SER A 1 127 ? 1.927 -14.764 1.981 1.00 57.81 127 SER A C 1
ATOM 934 O O . SER A 1 127 ? 0.742 -15.080 2.087 1.00 57.81 127 SER A O 1
ATOM 936 N N . VAL A 1 128 ? 2.371 -13.970 1.002 1.00 58.59 128 VAL A N 1
ATOM 937 C CA . VAL A 1 128 ? 1.583 -13.519 -0.157 1.00 58.59 128 VAL A CA 1
ATOM 938 C C . VAL A 1 128 ? 1.497 -14.625 -1.209 1.00 58.59 128 VAL A C 1
ATOM 940 O O . VAL A 1 128 ? 2.044 -14.490 -2.290 1.00 58.59 128 VAL A O 1
ATOM 943 N N . ALA A 1 129 ? 0.856 -15.745 -0.870 1.00 46.56 129 ALA A N 1
ATOM 944 C CA . ALA A 1 129 ? 0.298 -16.694 -1.839 1.00 46.56 129 ALA A CA 1
ATOM 945 C C . ALA A 1 129 ? -0.361 -17.876 -1.118 1.00 46.56 129 ALA A C 1
ATOM 947 O O . ALA A 1 129 ? 0.276 -18.556 -0.308 1.00 46.56 129 ALA A O 1
ATOM 948 N N . GLY A 1 130 ? -1.621 -18.119 -1.476 1.00 37.66 130 GLY A N 1
ATOM 949 C CA . GLY A 1 130 ? -2.212 -19.444 -1.628 1.00 37.66 130 GLY A CA 1
ATOM 950 C C . GLY A 1 130 ? -2.567 -19.626 -3.097 1.00 37.66 130 GLY A C 1
ATOM 951 O O . GLY A 1 130 ? -2.975 -18.611 -3.708 1.00 37.66 130 GLY A O 1
#